Protein AF-A0A7Z0PWF8-F1 (afdb_monomer_lite)

Secondary structure (DSSP, 8-state):
--EEPPTTS-SEETTEEEEEEEEEETTEEEEEEE-TT--EEEEEP-

pLDDT: mean 95.95, std 3.74, range [80.06, 98.69]

Foldseek 3Di:
DWAADDPPDDCDDVQKGFGTWPDQDPQGTWTFIAGPVRDTDTDGDD

Sequence (46 aa):
MATPLTAEDPERLGGYWLAARLGAGGQGVVYEAYDAAGARVALKTL

Radius of gyration: 9.86 Å; chains: 1; bounding box: 23×20×24 Å

Structure (mmCIF, N/CA/C/O backbone):
data_AF-A0A7Z0PWF8-F1
#
_entry.id   AF-A0A7Z0PWF8-F1
#
loop_
_atom_site.group_PDB
_atom_site.id
_atom_site.type_symbol
_atom_site.label_atom_id
_atom_site.label_alt_id
_atom_site.label_comp_id
_atom_site.label_asym_id
_atom_site.label_entity_id
_atom_site.label_seq_id
_atom_site.pdbx_PDB_ins_code
_atom_site.Cartn_x
_atom_site.Cartn_y
_atom_site.Cartn_z
_atom_site.occupancy
_atom_site.B_iso_or_equiv
_atom_site.auth_seq_id
_atom_site.auth_comp_id
_atom_site.auth_asym_id
_atom_site.auth_atom_id
_atom_site.pdbx_PDB_model_num
ATOM 1 N N . MET A 1 1 ? 13.202 9.616 -0.465 1.00 80.06 1 MET A N 1
ATOM 2 C CA . MET A 1 1 ? 12.036 10.511 -0.643 1.00 80.06 1 MET A CA 1
ATOM 3 C C . MET A 1 1 ? 10.888 9.660 -1.139 1.00 80.06 1 MET A C 1
ATOM 5 O O . MET A 1 1 ? 11.152 8.776 -1.944 1.00 80.06 1 MET A O 1
ATOM 9 N N . ALA A 1 2 ? 9.673 9.877 -0.638 1.00 91.00 2 ALA A N 1
ATOM 10 C CA . ALA A 1 2 ? 8.503 9.157 -1.131 1.00 91.00 2 ALA A CA 1
ATOM 11 C C . ALA A 1 2 ? 8.171 9.615 -2.559 1.00 91.00 2 ALA A C 1
ATOM 13 O O . ALA A 1 2 ? 8.317 10.800 -2.869 1.00 91.00 2 ALA A O 1
ATOM 14 N N . THR A 1 3 ? 7.748 8.692 -3.417 1.00 96.94 3 THR A N 1
ATOM 15 C CA . THR A 1 3 ? 7.278 9.001 -4.773 1.00 96.94 3 THR A CA 1
ATOM 16 C C . THR A 1 3 ? 5.773 8.768 -4.876 1.00 96.94 3 THR A C 1
ATOM 18 O O . THR A 1 3 ? 5.255 7.895 -4.177 1.0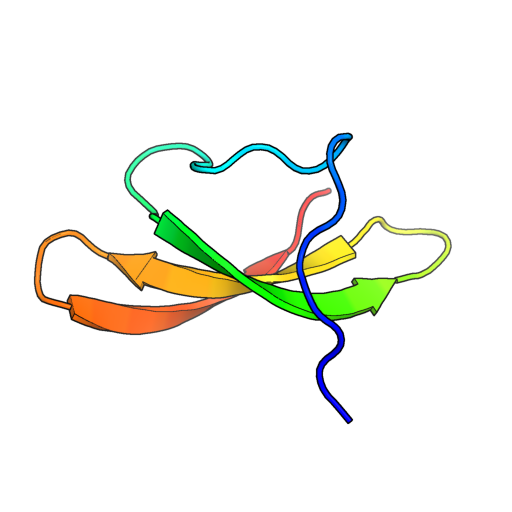0 96.94 3 THR A O 1
ATOM 21 N N . PRO A 1 4 ? 5.059 9.494 -5.753 1.00 97.50 4 PRO A N 1
ATOM 22 C CA . PRO A 1 4 ? 3.637 9.257 -5.983 1.00 97.50 4 PRO A CA 1
ATOM 23 C C . PRO A 1 4 ? 3.346 7.809 -6.387 1.00 97.50 4 PRO A C 1
ATOM 25 O O . PRO A 1 4 ? 4.213 7.128 -6.946 1.00 97.50 4 PRO A O 1
ATOM 28 N N . LEU A 1 5 ? 2.117 7.366 -6.123 1.00 97.56 5 LEU A N 1
ATOM 29 C CA . LEU A 1 5 ? 1.594 6.148 -6.733 1.00 97.56 5 LEU A CA 1
ATOM 30 C C . LEU A 1 5 ? 1.529 6.312 -8.257 1.00 97.56 5 LEU A C 1
ATOM 32 O O . LEU A 1 5 ? 1.276 7.409 -8.762 1.00 97.56 5 LEU A O 1
ATOM 36 N N . THR A 1 6 ? 1.757 5.226 -8.985 1.00 96.00 6 THR A N 1
ATOM 37 C CA . THR A 1 6 ? 1.537 5.158 -10.434 1.00 96.00 6 THR A CA 1
ATOM 38 C C . THR A 1 6 ? 0.190 4.515 -10.739 1.00 96.00 6 THR A C 1
ATOM 40 O O . THR A 1 6 ? -0.464 3.972 -9.854 1.00 96.00 6 THR A O 1
ATOM 43 N N . ALA A 1 7 ? -0.237 4.563 -12.002 1.00 96.62 7 ALA A N 1
ATOM 44 C CA . ALA A 1 7 ? -1.489 3.935 -12.424 1.00 96.62 7 ALA A CA 1
ATOM 45 C C . ALA A 1 7 ? -1.483 2.404 -12.244 1.00 96.62 7 ALA A C 1
ATOM 47 O O . ALA A 1 7 ? -2.544 1.793 -12.177 1.00 96.62 7 ALA A O 1
ATOM 48 N N . GLU A 1 8 ? -0.300 1.785 -12.175 1.00 94.81 8 GLU A N 1
ATOM 49 C CA . GLU A 1 8 ? -0.155 0.358 -11.883 1.00 94.81 8 GLU A CA 1
ATOM 50 C C . GLU A 1 8 ? -0.202 0.030 -10.386 1.00 94.81 8 GLU A C 1
ATOM 52 O O . GLU A 1 8 ? -0.316 -1.144 -10.030 1.00 94.81 8 GLU A O 1
ATOM 57 N N . ASP A 1 9 ? -0.099 1.026 -9.499 1.00 97.00 9 ASP A N 1
ATOM 58 C CA . ASP A 1 9 ? -0.271 0.771 -8.075 1.00 97.00 9 ASP A CA 1
ATOM 59 C C . ASP A 1 9 ? -1.748 0.591 -7.734 1.00 97.00 9 ASP A C 1
ATOM 61 O O . ASP A 1 9 ? -2.596 1.370 -8.174 1.00 97.00 9 ASP A O 1
ATOM 65 N N . PRO A 1 10 ? -2.075 -0.380 -6.874 1.00 96.31 10 PRO A N 1
ATOM 66 C CA . PRO A 1 10 ? -3.408 -0.450 -6.316 1.00 96.31 10 PRO A CA 1
ATOM 67 C C . PRO A 1 10 ? -3.644 0.735 -5.371 1.00 96.31 10 PRO A C 1
ATOM 69 O O . PRO A 1 10 ? -2.784 1.100 -4.576 1.00 96.31 10 PRO A O 1
ATOM 72 N N . GLU A 1 11 ? -4.852 1.294 -5.375 1.00 96.81 11 GLU A N 1
ATOM 73 C CA . GLU A 1 11 ? -5.233 2.325 -4.396 1.00 96.81 11 GLU A CA 1
ATOM 74 C C . GLU A 1 11 ? -5.334 1.759 -2.970 1.00 96.81 11 GLU A C 1
ATOM 76 O O . GLU A 1 11 ? -5.210 2.487 -1.982 1.00 96.81 11 GLU A O 1
ATOM 81 N N . ARG A 1 12 ? -5.590 0.449 -2.853 1.00 97.12 12 ARG A N 1
ATOM 82 C CA . ARG A 1 12 ? -5.739 -0.256 -1.579 1.00 97.12 12 ARG A CA 1
ATOM 83 C C . ARG A 1 12 ? -5.119 -1.642 -1.609 1.00 97.12 12 ARG A C 1
ATOM 85 O O . ARG A 1 12 ? -5.229 -2.362 -2.598 1.00 97.12 12 ARG A O 1
ATOM 92 N N . LEU A 1 13 ? -4.567 -2.050 -0.473 1.00 96.56 13 LEU A N 1
ATOM 93 C CA . LEU A 1 13 ? -4.118 -3.416 -0.225 1.00 96.56 13 LEU A CA 1
ATOM 94 C C . LEU A 1 13 ? -4.705 -3.896 1.098 1.00 96.56 13 LEU A C 1
ATOM 96 O O . LEU A 1 13 ? -4.419 -3.344 2.160 1.00 96.56 13 LEU A O 1
ATOM 100 N N . GLY A 1 14 ? -5.566 -4.913 1.035 1.00 94.69 14 GLY A N 1
ATOM 101 C CA . GLY A 1 14 ? -6.358 -5.327 2.191 1.00 94.69 14 GLY A CA 1
ATOM 102 C C . GLY A 1 14 ? -7.193 -4.164 2.740 1.00 94.69 14 GLY A C 1
ATOM 103 O O . GLY A 1 14 ? -7.893 -3.485 1.993 1.00 94.69 14 GLY A O 1
ATOM 104 N N . GLY A 1 15 ? -7.108 -3.930 4.051 1.00 96.88 15 GLY A N 1
ATOM 105 C CA . GLY A 1 15 ? -7.796 -2.831 4.739 1.00 96.88 15 GLY A CA 1
ATOM 106 C C . GLY A 1 15 ? -7.054 -1.490 4.730 1.00 96.88 15 GLY A C 1
ATOM 107 O O . GLY A 1 15 ? -7.423 -0.615 5.510 1.00 96.88 15 GLY A O 1
ATOM 108 N N . TYR A 1 16 ? -6.009 -1.337 3.910 1.00 98.38 16 TYR A N 1
ATOM 109 C CA . TYR A 1 16 ? -5.147 -0.155 3.908 1.00 98.38 16 TYR A CA 1
ATOM 110 C C . TYR A 1 16 ? -5.267 0.646 2.612 1.00 98.38 16 TYR A C 1
ATOM 112 O O . TYR A 1 16 ? -5.274 0.073 1.522 1.00 98.38 16 TYR A O 1
ATOM 120 N N . TRP A 1 17 ? -5.301 1.971 2.734 1.00 98.50 17 TRP A N 1
ATOM 121 C CA . TRP A 1 17 ? -5.253 2.923 1.623 1.00 98.50 17 TRP A CA 1
ATOM 122 C C . TRP A 1 17 ? -3.815 3.335 1.357 1.00 98.50 17 TRP A C 1
ATOM 124 O O . TRP A 1 17 ? -3.135 3.755 2.290 1.00 98.50 17 TRP A O 1
ATOM 134 N N . LEU A 1 18 ? -3.360 3.242 0.111 1.00 98.44 18 LEU A N 1
ATOM 135 C CA . LEU A 1 18 ? -2.001 3.625 -0.263 1.00 98.44 18 LEU A CA 1
ATOM 136 C C . LEU A 1 18 ? -1.956 5.114 -0.620 1.00 98.44 18 LEU A C 1
ATOM 138 O O . LEU A 1 18 ? -2.883 5.640 -1.233 1.00 98.44 18 LEU A O 1
ATOM 142 N N . ALA A 1 19 ? -0.870 5.790 -0.255 1.00 98.06 19 ALA A N 1
ATOM 143 C CA . ALA A 1 19 ? -0.688 7.219 -0.521 1.00 98.06 19 ALA A CA 1
ATOM 144 C C . ALA A 1 19 ? 0.579 7.534 -1.321 1.00 98.06 19 ALA A C 1
ATOM 146 O O . ALA A 1 19 ? 0.584 8.452 -2.140 1.00 98.06 19 ALA A O 1
ATOM 147 N N . ALA A 1 20 ? 1.652 6.774 -1.107 1.00 98.12 20 ALA A N 1
ATOM 148 C CA . ALA A 1 20 ? 2.911 6.956 -1.816 1.00 98.12 20 ALA A CA 1
ATOM 149 C C . ALA A 1 20 ? 3.757 5.681 -1.770 1.00 98.12 20 ALA A C 1
ATOM 151 O O . ALA A 1 20 ? 3.566 4.821 -0.911 1.00 98.12 20 ALA A O 1
ATOM 152 N N . ARG A 1 21 ? 4.746 5.582 -2.655 1.00 97.75 21 ARG A N 1
ATOM 153 C CA . ARG A 1 21 ? 5.821 4.589 -2.571 1.00 97.75 21 ARG A CA 1
ATOM 154 C C . ARG A 1 21 ? 6.958 5.158 -1.727 1.00 97.75 21 ARG A C 1
ATOM 156 O O . ARG A 1 21 ? 7.516 6.206 -2.041 1.00 97.75 21 ARG A O 1
ATOM 163 N N . LEU A 1 22 ? 7.334 4.450 -0.672 1.00 97.44 22 LEU A N 1
ATOM 164 C CA . LEU A 1 22 ? 8.493 4.765 0.166 1.00 97.44 22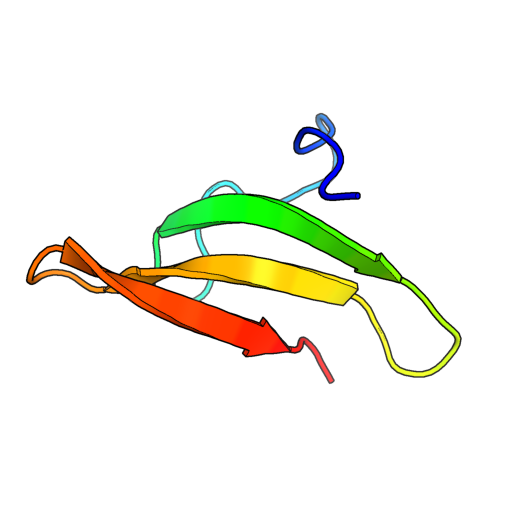 LEU A CA 1
ATOM 165 C C . LEU A 1 22 ? 9.789 4.168 -0.397 1.00 97.44 22 LEU A C 1
ATOM 167 O O . LEU A 1 22 ? 10.866 4.720 -0.170 1.00 97.44 22 LEU A O 1
ATOM 171 N N . GLY A 1 23 ? 9.692 3.066 -1.145 1.00 96.06 23 GLY A N 1
ATOM 172 C CA . GLY A 1 23 ? 10.819 2.442 -1.837 1.00 96.06 23 GLY A CA 1
ATOM 173 C C . GLY A 1 23 ? 10.413 1.175 -2.587 1.00 96.06 23 GLY A C 1
ATOM 174 O O . GLY A 1 23 ? 9.404 0.558 -2.262 1.00 96.06 23 GLY A O 1
ATOM 175 N N . ALA A 1 24 ? 11.205 0.780 -3.582 1.00 94.69 24 ALA A N 1
ATOM 176 C CA . ALA A 1 24 ? 11.000 -0.436 -4.366 1.00 94.69 24 ALA A CA 1
ATOM 177 C C . ALA A 1 24 ? 12.333 -1.170 -4.569 1.00 94.69 24 ALA A C 1
ATOM 179 O O . ALA A 1 24 ? 13.376 -0.532 -4.728 1.00 94.69 24 ALA A O 1
ATOM 180 N N . GLY A 1 25 ? 12.305 -2.503 -4.557 1.00 91.31 25 GLY A N 1
ATOM 181 C CA . GLY A 1 25 ? 13.481 -3.344 -4.782 1.00 91.31 25 GLY A CA 1
ATOM 182 C C . GLY A 1 25 ? 13.109 -4.796 -5.076 1.00 91.31 25 GLY A C 1
ATOM 183 O O . GLY A 1 25 ? 11.940 -5.126 -5.240 1.00 91.31 25 GLY A O 1
ATOM 184 N N . GLY A 1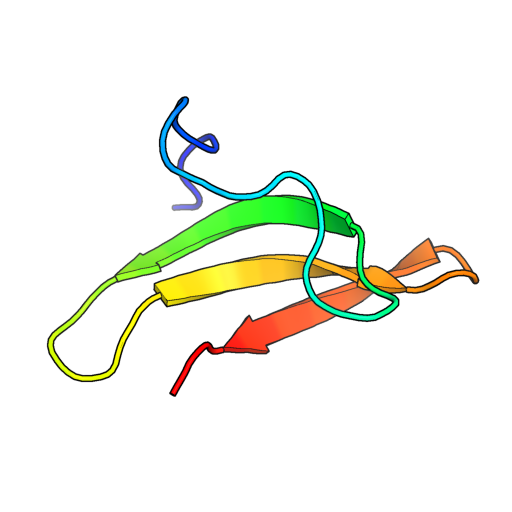 26 ? 14.099 -5.694 -5.102 1.00 93.25 26 GLY A N 1
ATOM 185 C CA . GLY A 1 26 ? 13.901 -7.108 -5.471 1.00 93.25 26 GLY A CA 1
ATOM 186 C C . GLY A 1 26 ? 12.973 -7.927 -4.556 1.00 93.25 26 GLY A C 1
ATOM 187 O O . GLY A 1 26 ? 12.720 -9.086 -4.846 1.00 93.25 26 GLY A O 1
ATOM 188 N N . GLN A 1 27 ? 12.475 -7.341 -3.465 1.00 90.19 27 GLN A N 1
ATOM 189 C CA . GLN A 1 27 ? 11.528 -7.948 -2.520 1.00 90.19 27 GLN A CA 1
ATOM 190 C C . GLN A 1 27 ? 10.197 -7.177 -2.475 1.00 90.19 27 GLN A C 1
ATOM 192 O O . GLN A 1 27 ? 9.559 -7.131 -1.428 1.00 90.19 27 GLN A O 1
ATOM 197 N N . GLY A 1 28 ? 9.855 -6.463 -3.549 1.00 93.44 28 GLY A N 1
ATOM 198 C CA . GLY A 1 28 ? 8.606 -5.715 -3.655 1.00 93.44 28 GLY A CA 1
ATOM 199 C C . GLY A 1 28 ? 8.721 -4.227 -3.327 1.00 93.44 28 GLY A C 1
ATOM 200 O O . GLY A 1 28 ? 9.800 -3.619 -3.371 1.00 93.44 28 GLY A O 1
ATOM 201 N N . VAL A 1 29 ? 7.565 -3.636 -3.034 1.00 96.19 29 VAL A N 1
ATOM 202 C CA . VAL A 1 29 ? 7.377 -2.197 -2.832 1.00 96.19 29 VAL A CA 1
ATOM 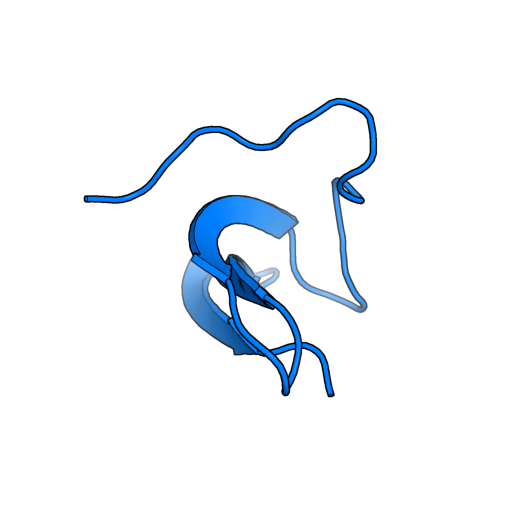203 C C . VAL A 1 29 ? 6.953 -1.949 -1.389 1.00 96.19 29 VAL A C 1
ATOM 205 O O . VAL A 1 29 ? 6.179 -2.702 -0.800 1.00 96.19 29 VAL A O 1
ATOM 208 N N . VAL A 1 30 ? 7.482 -0.882 -0.805 1.00 97.69 30 VAL A N 1
ATOM 209 C CA . VAL A 1 30 ? 7.031 -0.350 0.477 1.00 97.69 30 VAL A CA 1
ATOM 210 C C . VAL A 1 30 ? 6.187 0.877 0.193 1.00 97.69 30 VAL A C 1
ATOM 212 O O . VAL A 1 30 ? 6.663 1.813 -0.449 1.00 97.69 30 VAL A O 1
ATOM 215 N N . TYR A 1 31 ? 4.961 0.883 0.693 1.00 98.31 31 TYR A N 1
ATOM 216 C CA . TYR A 1 31 ? 4.022 1.985 0.561 1.00 98.31 31 TYR A CA 1
ATOM 217 C C . TYR A 1 31 ? 3.865 2.737 1.881 1.00 98.31 31 TYR A C 1
ATOM 219 O O . TYR A 1 31 ? 3.876 2.137 2.956 1.00 98.31 31 TYR A O 1
ATOM 227 N N . GLU A 1 32 ? 3.681 4.050 1.795 1.00 98.44 32 GLU A N 1
ATOM 228 C CA . GLU A 1 32 ? 2.997 4.811 2.834 1.00 98.44 32 GLU A CA 1
ATOM 229 C C . GLU A 1 32 ? 1.515 4.487 2.708 1.00 98.44 32 GLU A C 1
ATOM 231 O O . GLU A 1 32 ? 0.941 4.621 1.622 1.00 98.44 32 GLU A O 1
ATOM 236 N N . ALA A 1 33 ? 0.915 4.030 3.800 1.00 98.56 33 ALA A N 1
ATOM 237 C CA . ALA A 1 33 ? -0.478 3.634 3.812 1.00 98.56 33 ALA A CA 1
ATOM 238 C C . ALA A 1 33 ? -1.180 4.060 5.100 1.00 98.56 33 ALA A C 1
ATOM 240 O O . ALA A 1 33 ? -0.537 4.384 6.100 1.00 98.56 33 ALA A O 1
ATOM 241 N N . TYR A 1 34 ? -2.506 4.026 5.069 1.00 98.69 34 TYR A N 1
ATOM 242 C CA . TYR A 1 34 ? -3.367 4.356 6.197 1.00 98.69 34 TYR A CA 1
ATOM 243 C C . TYR A 1 34 ? -4.344 3.221 6.461 1.00 98.69 34 TYR A C 1
ATOM 245 O O . TYR A 1 34 ? -4.893 2.654 5.516 1.00 98.69 34 TYR A O 1
ATOM 253 N N 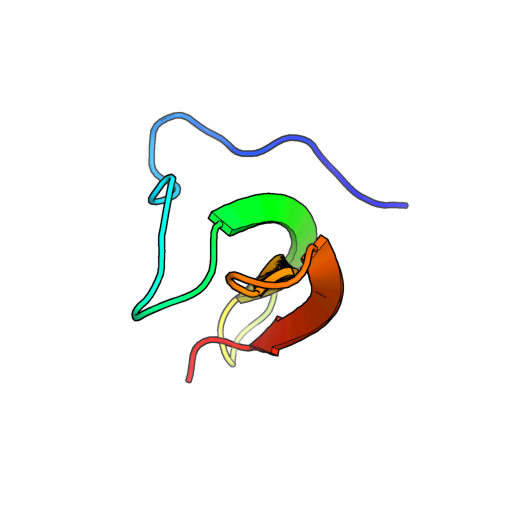. ASP A 1 35 ? -4.557 2.881 7.729 1.00 98.38 35 ASP A N 1
ATOM 254 C CA . ASP A 1 35 ? -5.632 1.969 8.122 1.00 98.38 35 ASP A CA 1
ATOM 255 C C . ASP A 1 35 ? -6.998 2.680 8.190 1.00 98.38 35 ASP A C 1
ATOM 257 O O . ASP A 1 35 ? -7.117 3.882 7.942 1.00 98.38 35 ASP A O 1
ATOM 261 N N . ALA A 1 36 ? -8.047 1.936 8.547 1.00 97.75 36 ALA A N 1
ATOM 262 C CA . ALA A 1 36 ? -9.405 2.471 8.656 1.00 97.75 36 ALA A CA 1
ATOM 263 C C . ALA A 1 36 ? -9.575 3.551 9.744 1.00 97.75 36 ALA A C 1
ATOM 265 O O . ALA A 1 36 ? -10.531 4.323 9.682 1.00 97.75 36 ALA A O 1
ATOM 266 N N . ALA A 1 37 ? -8.673 3.616 10.728 1.00 98.25 37 ALA A N 1
ATOM 267 C CA . ALA A 1 37 ? -8.646 4.660 11.749 1.00 98.25 37 ALA A CA 1
ATOM 268 C C . ALA A 1 37 ? -7.773 5.864 11.337 1.00 98.25 37 ALA A C 1
ATOM 270 O O . ALA A 1 37 ? -7.670 6.834 12.088 1.00 98.25 37 ALA A O 1
ATOM 271 N N . GLY A 1 38 ? -7.152 5.821 10.153 1.00 98.12 38 GLY A N 1
ATOM 272 C CA . GLY A 1 38 ? -6.242 6.850 9.659 1.00 98.12 38 GLY A CA 1
ATOM 273 C C . GLY A 1 38 ? -4.827 6.751 10.232 1.00 98.12 38 GLY A C 1
ATOM 274 O O . GLY A 1 38 ? -4.046 7.693 10.082 1.00 98.12 38 GLY A O 1
ATOM 275 N N . ALA A 1 39 ? -4.462 5.644 10.885 1.00 98.50 39 ALA A N 1
ATOM 276 C CA . ALA A 1 39 ? -3.106 5.460 11.383 1.00 98.50 39 ALA A CA 1
ATOM 277 C C . ALA A 1 39 ? -2.147 5.220 10.213 1.00 98.50 39 ALA A C 1
ATOM 279 O O . ALA A 1 39 ? -2.3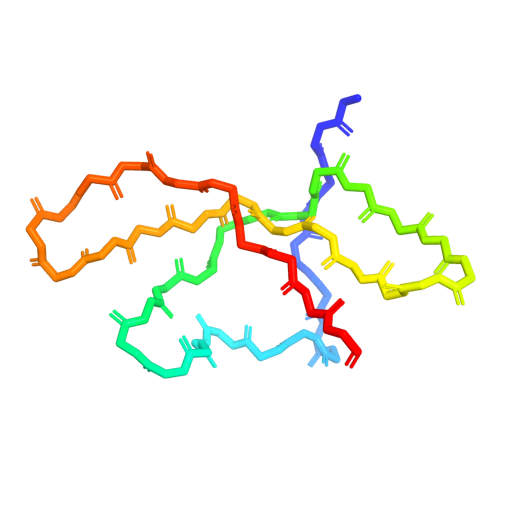56 4.328 9.388 1.00 98.50 39 ALA A O 1
ATOM 280 N N . ARG A 1 40 ? -1.076 6.019 10.150 1.00 98.25 40 ARG A N 1
ATOM 281 C CA . ARG A 1 40 ? -0.056 5.891 9.109 1.00 98.25 40 ARG A CA 1
ATOM 282 C C . ARG A 1 40 ? 0.853 4.694 9.380 1.00 98.25 40 ARG A C 1
ATOM 284 O O . ARG A 1 40 ? 1.467 4.610 10.444 1.00 98.25 40 ARG A O 1
ATOM 291 N N . VAL A 1 41 ? 1.025 3.840 8.378 1.00 98.31 41 VAL A N 1
ATOM 292 C CA . VAL A 1 41 ? 1.882 2.651 8.416 1.00 98.31 41 VAL A CA 1
ATOM 293 C C . VAL A 1 41 ? 2.783 2.571 7.182 1.00 98.31 41 VAL A C 1
ATOM 295 O O . VAL A 1 41 ? 2.508 3.176 6.146 1.00 98.31 41 VAL A O 1
ATOM 298 N N . ALA A 1 42 ? 3.864 1.800 7.294 1.00 98.00 42 ALA A N 1
ATOM 299 C CA . ALA A 1 42 ? 4.652 1.361 6.148 1.00 98.00 42 ALA A CA 1
ATOM 300 C C . ALA A 1 42 ? 4.209 -0.057 5.768 1.00 98.00 42 ALA A C 1
ATOM 302 O O . ALA A 1 42 ? 4.428 -0.998 6.532 1.00 98.00 42 ALA A O 1
ATOM 303 N N . LEU A 1 43 ? 3.578 -0.208 4.607 1.00 97.56 43 LEU A N 1
ATOM 304 C CA . LEU A 1 43 ? 3.057 -1.487 4.133 1.00 97.56 43 LEU A CA 1
ATOM 305 C C . LEU A 1 43 ? 4.002 -2.070 3.084 1.00 97.56 43 LEU A C 1
ATOM 307 O O . LEU A 1 43 ? 4.191 -1.474 2.027 1.00 97.56 43 LEU A O 1
ATOM 311 N N . LYS A 1 44 ? 4.610 -3.224 3.376 1.00 96.62 44 LYS A N 1
ATOM 312 C CA . LYS A 1 44 ? 5.497 -3.922 2.438 1.00 96.62 44 LYS A CA 1
ATOM 313 C C . LYS A 1 44 ? 4.757 -5.064 1.754 1.00 96.62 44 LYS A C 1
ATOM 315 O O . LYS A 1 44 ? 4.203 -5.926 2.433 1.00 96.62 44 LYS A O 1
ATOM 320 N N . THR A 1 45 ? 4.776 -5.068 0.428 1.00 90.69 45 THR A N 1
ATOM 321 C CA . THR A 1 45 ? 4.347 -6.223 -0.362 1.00 90.69 45 THR A CA 1
ATOM 322 C C . THR A 1 45 ? 5.474 -7.254 -0.406 1.00 90.69 45 THR A C 1
ATOM 324 O O . THR A 1 45 ? 6.643 -6.875 -0.501 1.00 90.69 45 THR A O 1
ATOM 327 N N . LEU A 1 46 ? 5.127 -8.536 -0.251 1.00 83.81 46 LEU A N 1
ATOM 328 C CA . LEU A 1 46 ? 6.054 -9.674 -0.319 1.00 83.81 46 LEU A CA 1
ATOM 329 C C . LEU A 1 46 ? 5.987 -10.342 -1.691 1.00 83.81 46 LEU A C 1
ATOM 331 O O . LEU A 1 46 ? 4.872 -10.367 -2.260 1.00 83.81 46 LEU A O 1
#